Protein AF-G8LWD9-F1 (afdb_monomer)

Organism: Acetivibrio clariflavus (strain DSM 19732 / NBRC 101661 / EBR45) (NCBI:txid720554)

Structure (mmCIF, N/CA/C/O backbone):
data_AF-G8LWD9-F1
#
_entry.id   AF-G8LWD9-F1
#
loop_
_atom_site.group_PDB
_atom_site.id
_atom_site.type_symbol
_atom_site.label_atom_id
_atom_site.label_alt_id
_atom_site.label_comp_id
_atom_site.label_asym_id
_atom_site.label_entity_id
_atom_site.label_seq_id
_atom_site.pdbx_PDB_ins_code
_atom_site.Cartn_x
_atom_site.Cartn_y
_atom_site.Cartn_z
_atom_site.occupancy
_atom_site.B_iso_or_equiv
_atom_site.auth_seq_id
_atom_site.auth_comp_id
_atom_site.auth_asym_id
_atom_site.auth_atom_id
_atom_site.pdbx_PDB_model_num
ATOM 1 N N . MET A 1 1 ? -18.882 -9.624 23.711 1.00 45.12 1 MET A N 1
ATOM 2 C CA . MET A 1 1 ? -17.842 -8.815 23.034 1.00 45.12 1 MET A CA 1
ATOM 3 C C . MET A 1 1 ? -18.475 -8.157 21.808 1.00 45.12 1 MET A C 1
ATOM 5 O O . MET A 1 1 ? -18.695 -8.821 20.803 1.00 45.12 1 MET A O 1
ATOM 9 N N . ASN A 1 2 ? -18.921 -6.900 21.929 1.00 38.34 2 ASN A N 1
ATOM 10 C CA . ASN A 1 2 ? -19.676 -6.211 20.871 1.00 38.34 2 ASN A CA 1
ATOM 11 C C . ASN A 1 2 ? -18.743 -5.808 19.713 1.00 38.34 2 ASN A C 1
ATOM 13 O O . ASN A 1 2 ? -18.163 -4.724 19.692 1.00 38.34 2 ASN A O 1
ATOM 17 N N . ASN A 1 3 ? -18.623 -6.697 18.723 1.00 48.44 3 ASN A N 1
ATOM 18 C CA . ASN A 1 3 ? -17.748 -6.581 17.546 1.00 48.44 3 ASN A CA 1
ATOM 19 C C . ASN A 1 3 ? -18.134 -5.463 16.552 1.00 48.44 3 ASN A C 1
ATOM 21 O O . ASN A 1 3 ? -17.523 -5.317 15.489 1.00 4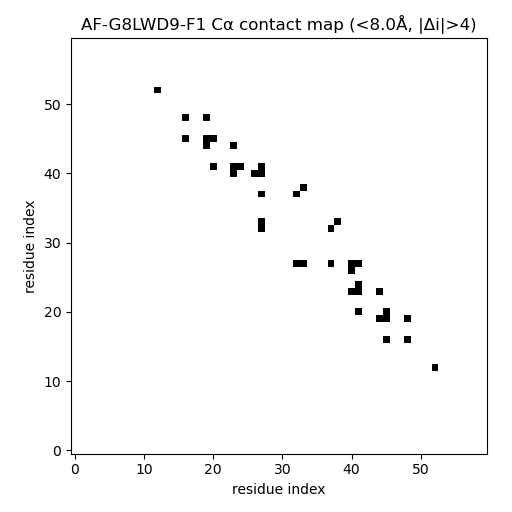8.44 3 ASN A O 1
ATOM 25 N N . THR A 1 4 ? -19.134 -4.643 16.870 1.00 44.09 4 THR A N 1
ATOM 26 C CA . THR A 1 4 ? -19.660 -3.595 15.985 1.00 44.09 4 THR A CA 1
ATOM 27 C C . THR A 1 4 ? -18.666 -2.443 15.795 1.00 44.09 4 THR A C 1
ATOM 29 O O . THR A 1 4 ? -18.564 -1.890 14.697 1.00 44.09 4 THR A O 1
ATOM 32 N N . TYR A 1 5 ? -17.863 -2.126 16.819 1.00 45.53 5 TYR A N 1
ATOM 33 C CA . TYR A 1 5 ? -16.833 -1.079 16.752 1.00 45.53 5 TYR A CA 1
ATOM 34 C C . TYR A 1 5 ? -15.567 -1.507 15.998 1.00 45.53 5 TYR A C 1
ATOM 36 O O . TYR A 1 5 ? -14.875 -0.649 15.450 1.00 45.53 5 TYR A O 1
ATOM 44 N N . SER A 1 6 ? -15.285 -2.812 15.932 1.00 53.06 6 SER A N 1
ATOM 45 C CA . SER A 1 6 ? -14.175 -3.375 15.151 1.00 53.06 6 SER A CA 1
ATOM 46 C C . SER A 1 6 ? -14.523 -3.415 13.654 1.00 53.06 6 SER A C 1
ATOM 48 O O . SER A 1 6 ? -13.774 -2.904 12.822 1.00 53.06 6 SER A O 1
ATOM 50 N N . LYS A 1 7 ? -15.743 -3.855 13.297 1.00 53.41 7 LYS A N 1
ATOM 51 C CA . LYS A 1 7 ? -16.201 -3.901 11.892 1.00 53.41 7 LYS A CA 1
ATOM 52 C C . LYS A 1 7 ? -16.357 -2.521 11.235 1.00 53.41 7 LYS A C 1
ATOM 54 O O . LYS A 1 7 ? -16.021 -2.369 10.062 1.00 53.41 7 LYS A O 1
ATOM 59 N N . LYS A 1 8 ? -16.853 -1.502 11.954 1.00 57.53 8 LYS A N 1
ATOM 60 C CA . LYS A 1 8 ? -16.970 -0.128 11.410 1.00 57.53 8 LYS A CA 1
ATOM 61 C C . LYS A 1 8 ? -15.607 0.561 11.246 1.00 57.53 8 LYS A C 1
ATOM 63 O O . LYS A 1 8 ? -15.432 1.284 10.266 1.00 57.53 8 LYS A O 1
ATOM 68 N N . ARG A 1 9 ? -14.649 0.324 12.158 1.00 62.62 9 ARG A N 1
ATOM 69 C CA . ARG A 1 9 ? -13.258 0.804 12.025 1.00 62.62 9 ARG A CA 1
ATOM 70 C C . ARG A 1 9 ? -12.554 0.153 10.838 1.00 62.62 9 ARG A C 1
ATOM 72 O O . ARG A 1 9 ? -12.001 0.877 10.017 1.00 62.62 9 ARG A O 1
ATOM 79 N N . GLY A 1 10 ? -12.689 -1.167 10.688 1.00 71.31 10 GLY A N 1
ATOM 80 C CA . GLY A 1 10 ? -12.117 -1.909 9.562 1.00 71.31 10 GLY A CA 1
ATOM 81 C C . GLY A 1 10 ? -12.606 -1.414 8.199 1.00 71.31 10 GLY A C 1
ATOM 82 O O . GLY A 1 10 ? -11.803 -1.259 7.291 1.00 71.31 10 GLY A O 1
ATOM 83 N N . LYS A 1 11 ? -13.896 -1.066 8.057 1.00 77.19 11 LYS A N 1
ATOM 84 C CA . LYS A 1 11 ? -14.426 -0.517 6.792 1.00 77.19 11 LYS A CA 1
ATOM 85 C C . LYS A 1 11 ? -13.853 0.857 6.432 1.00 77.19 11 LYS A C 1
ATOM 87 O O . LYS A 1 11 ? -13.542 1.082 5.269 1.00 77.19 11 LYS A O 1
ATOM 92 N N . LYS A 1 12 ? -13.726 1.775 7.400 1.00 79.19 12 LYS A N 1
ATOM 93 C CA . LYS A 1 12 ? -13.146 3.110 7.151 1.00 79.19 12 LYS A CA 1
ATOM 94 C C . LYS A 1 12 ? -11.664 3.017 6.798 1.00 79.19 12 LYS A C 1
ATOM 96 O O . LYS A 1 12 ? -11.238 3.654 5.844 1.00 79.19 12 LYS A O 1
ATOM 101 N N . TYR A 1 13 ? -10.928 2.193 7.539 1.00 83.69 13 TYR A N 1
ATOM 102 C CA . TYR A 1 13 ? -9.534 1.880 7.255 1.00 83.69 13 TYR A CA 1
ATOM 103 C C . TYR A 1 13 ? -9.367 1.291 5.852 1.00 83.69 13 TYR A C 1
ATOM 105 O O . TYR A 1 13 ? -8.599 1.816 5.061 1.00 83.69 13 TYR A O 1
ATOM 113 N N . PHE A 1 14 ? -10.158 0.270 5.510 1.00 82.75 14 PHE A N 1
ATOM 114 C CA . PHE A 1 14 ? -10.105 -0.381 4.203 1.00 82.75 14 PHE A CA 1
ATOM 115 C C . PHE A 1 14 ? -10.385 0.598 3.060 1.00 82.75 14 PHE A C 1
ATOM 117 O O . PHE A 1 14 ? -9.674 0.604 2.063 1.00 82.75 14 PHE A O 1
ATOM 124 N N . LEU A 1 15 ? -11.392 1.462 3.214 1.00 87.44 15 LEU A N 1
ATOM 125 C CA . LEU A 1 15 ? -11.745 2.441 2.187 1.00 87.44 15 LEU A CA 1
ATOM 126 C C . LEU A 1 15 ? -10.633 3.482 1.980 1.00 87.44 15 LEU A C 1
ATOM 128 O O . LEU A 1 15 ? -10.326 3.829 0.844 1.00 87.44 15 LEU A O 1
ATOM 132 N N . LEU A 1 16 ? -9.997 3.935 3.064 1.00 87.81 16 LEU A N 1
ATOM 133 C CA . LEU A 1 16 ? -8.844 4.835 2.994 1.00 87.81 16 LEU A CA 1
ATOM 134 C C . LEU A 1 16 ? -7.605 4.142 2.411 1.00 87.81 16 LEU A C 1
ATOM 136 O O . LEU A 1 16 ? -6.932 4.725 1.570 1.00 87.81 16 LEU A O 1
ATOM 140 N N . LEU A 1 17 ? -7.339 2.892 2.787 1.00 87.25 17 LEU A N 1
ATOM 141 C CA . LEU A 1 17 ? -6.226 2.105 2.257 1.00 87.25 17 LEU A CA 1
ATOM 142 C C . LEU A 1 17 ? -6.362 1.887 0.743 1.00 87.25 17 LEU A C 1
ATOM 144 O O . LEU A 1 17 ? -5.403 2.079 -0.003 1.00 87.25 17 LEU A O 1
ATOM 148 N N . VAL A 1 18 ? -7.569 1.558 0.272 1.00 89.88 18 VAL A N 1
ATOM 149 C CA . VAL A 1 18 ? -7.865 1.447 -1.165 1.00 89.88 18 VAL A CA 1
ATOM 150 C C . VAL A 1 18 ? -7.628 2.780 -1.877 1.00 89.88 18 VAL A C 1
ATOM 152 O O . VAL A 1 18 ? -7.062 2.791 -2.968 1.00 89.88 18 VAL A O 1
ATOM 155 N N . LEU A 1 19 ? -8.000 3.905 -1.258 1.00 90.44 19 LEU A N 1
ATOM 156 C CA . LEU A 1 19 ? -7.748 5.236 -1.814 1.00 90.44 19 LEU A CA 1
ATOM 157 C C . LEU A 1 19 ? -6.242 5.522 -1.950 1.00 90.44 19 LEU A C 1
ATOM 159 O O . LEU A 1 19 ? -5.801 5.997 -2.995 1.00 90.44 19 LEU A O 1
ATOM 163 N N . VAL A 1 20 ? -5.449 5.198 -0.923 1.00 89.88 20 VAL A N 1
ATOM 164 C CA . VAL A 1 20 ? -3.985 5.370 -0.932 1.00 89.88 20 VAL A CA 1
ATOM 165 C C . VAL A 1 20 ? -3.353 4.527 -2.040 1.00 89.88 20 VAL A C 1
ATOM 167 O O . VAL A 1 20 ? -2.583 5.051 -2.843 1.00 89.88 20 VAL A O 1
ATOM 170 N N . LEU A 1 21 ? -3.740 3.252 -2.152 1.00 89.19 21 LEU A N 1
ATOM 171 C CA . LEU A 1 21 ? -3.266 2.365 -3.219 1.00 89.19 21 LEU A CA 1
ATOM 172 C C . LEU A 1 21 ? -3.638 2.880 -4.613 1.00 89.19 21 LEU A C 1
ATOM 174 O O . LEU A 1 21 ? -2.817 2.819 -5.531 1.00 89.19 21 LEU A O 1
ATOM 178 N N . PHE A 1 22 ? -4.853 3.407 -4.777 1.00 91.06 22 PHE A N 1
ATOM 179 C CA . PHE A 1 22 ? -5.316 3.965 -6.045 1.00 91.06 22 PHE A CA 1
ATOM 180 C C . PHE A 1 22 ? -4.494 5.191 -6.467 1.00 91.06 22 PHE A C 1
ATOM 182 O O . PHE A 1 22 ? -4.062 5.277 -7.620 1.00 91.06 22 PHE A O 1
ATOM 189 N N . ILE A 1 23 ? -4.219 6.107 -5.534 1.00 89.62 23 ILE A N 1
ATOM 190 C CA . ILE A 1 23 ? -3.395 7.298 -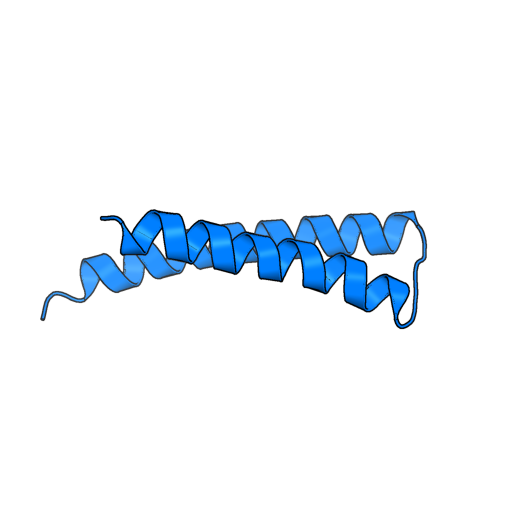5.789 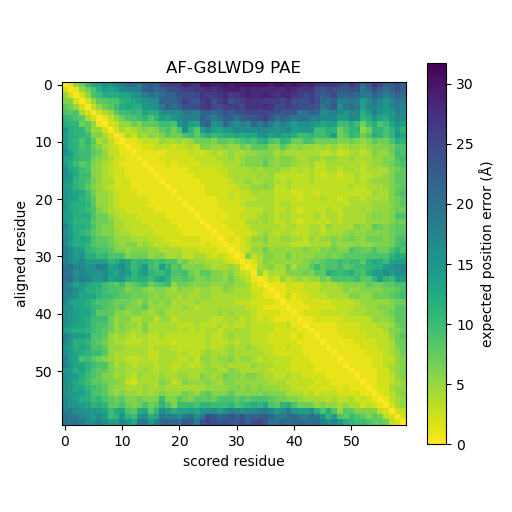1.00 89.62 23 ILE A CA 1
ATOM 191 C C . ILE A 1 23 ? -1.960 6.887 -6.135 1.00 89.62 23 ILE A C 1
ATOM 193 O O . ILE A 1 23 ? -1.439 7.313 -7.166 1.00 89.62 23 ILE A O 1
ATOM 197 N N . SER A 1 24 ? -1.342 6.008 -5.341 1.00 88.31 24 SER A N 1
ATOM 198 C CA . SER A 1 24 ? 0.010 5.502 -5.614 1.00 88.31 24 SER A CA 1
ATOM 199 C C . SER A 1 24 ? 0.115 4.821 -6.979 1.00 88.31 24 SER A C 1
ATOM 201 O O . SER A 1 24 ? 1.071 5.060 -7.714 1.00 88.31 24 SER A O 1
ATOM 203 N N . SER A 1 25 ? -0.885 4.020 -7.355 1.00 86.38 25 SER A N 1
ATOM 204 C CA . SER A 1 25 ? -0.924 3.343 -8.659 1.00 86.38 25 SER A CA 1
ATOM 205 C C . SER A 1 25 ? -1.128 4.324 -9.818 1.00 86.38 25 SER A C 1
ATOM 207 O O . SER A 1 25 ? -0.542 4.152 -10.886 1.00 86.38 25 SER A O 1
ATOM 209 N N . SER A 1 26 ? -1.913 5.384 -9.607 1.00 87.56 26 SER A N 1
ATOM 210 C CA . SER A 1 26 ? -2.119 6.444 -10.602 1.00 87.56 26 SER A CA 1
ATOM 211 C C . SER A 1 26 ? -0.834 7.236 -10.850 1.00 87.56 26 SER A C 1
ATOM 213 O O . SER A 1 26 ? -0.475 7.480 -12.001 1.00 87.56 26 SER A O 1
ATOM 215 N N . ILE A 1 27 ? -0.097 7.573 -9.784 1.00 86.81 27 ILE A N 1
ATOM 216 C CA . ILE A 1 27 ? 1.220 8.222 -9.875 1.00 86.81 27 ILE A CA 1
ATOM 217 C C . ILE A 1 27 ? 2.196 7.307 -10.618 1.00 86.81 27 ILE A C 1
ATOM 219 O O . ILE A 1 27 ? 2.842 7.735 -11.573 1.00 86.81 27 ILE A O 1
ATOM 223 N N . LEU A 1 28 ? 2.259 6.028 -10.235 1.00 86.94 28 LEU A N 1
ATOM 224 C CA . LEU A 1 28 ? 3.106 5.037 -10.896 1.00 86.94 28 LEU A CA 1
ATOM 225 C C . LEU A 1 28 ? 2.860 4.991 -12.414 1.00 86.94 28 LEU A C 1
ATOM 227 O O . LEU A 1 28 ? 3.808 5.026 -13.202 1.00 86.94 28 LEU A O 1
ATOM 231 N N . SER A 1 29 ? 1.584 4.943 -12.809 1.00 86.50 29 SER A N 1
ATOM 232 C CA . SER A 1 29 ? 1.161 4.905 -14.210 1.00 86.50 29 SER A CA 1
ATOM 233 C C . SER A 1 29 ? 1.560 6.174 -14.966 1.00 86.50 29 SER A C 1
ATOM 235 O O . SER A 1 29 ? 2.100 6.080 -16.070 1.00 86.50 29 SER A O 1
ATOM 237 N N . TRP A 1 30 ? 1.375 7.350 -14.355 1.00 88.75 30 TRP A N 1
ATOM 238 C CA . TRP A 1 30 ? 1.691 8.640 -14.974 1.00 88.75 30 TRP A CA 1
ATOM 239 C C . TRP A 1 30 ? 3.181 8.774 -15.297 1.00 88.75 30 TRP A C 1
ATOM 241 O O . TRP A 1 30 ? 3.554 9.190 -16.394 1.00 88.75 30 TRP A O 1
ATOM 251 N N . PHE A 1 31 ? 4.042 8.370 -14.365 1.00 87.25 31 PHE A N 1
ATOM 252 C CA . PHE A 1 31 ? 5.492 8.471 -14.532 1.00 87.25 31 PHE A CA 1
ATOM 253 C C . PHE A 1 31 ? 6.113 7.253 -15.234 1.00 87.25 31 PHE A C 1
ATOM 255 O O . PHE A 1 31 ? 7.324 7.234 -15.446 1.00 87.25 31 PHE A O 1
ATOM 262 N N . LYS A 1 32 ? 5.308 6.241 -15.605 1.00 84.00 32 LYS A N 1
ATOM 263 C CA . LYS A 1 32 ? 5.764 4.956 -16.177 1.00 84.00 32 LYS A CA 1
ATOM 264 C C . LYS A 1 32 ? 6.911 4.327 -15.373 1.00 84.00 32 LYS A C 1
ATOM 266 O O . LYS A 1 32 ? 7.821 3.711 -15.930 1.00 84.00 32 LYS A O 1
ATOM 271 N N . LEU A 1 33 ? 6.880 4.504 -14.054 1.00 79.38 33 LEU A N 1
ATOM 272 C CA . LEU A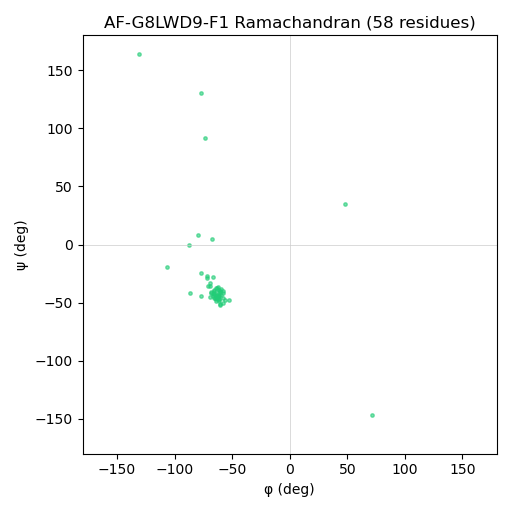 1 33 ? 7.935 4.022 -13.172 1.00 79.38 33 LEU A CA 1
ATOM 273 C C . LEU A 1 33 ? 7.773 2.519 -12.965 1.00 79.38 33 LEU A C 1
ATOM 275 O O . LEU A 1 33 ? 6.690 2.027 -12.659 1.00 79.38 33 LEU A O 1
ATOM 279 N N . SER A 1 34 ? 8.865 1.784 -13.145 1.00 80.00 34 SER A N 1
ATOM 280 C CA . SER A 1 34 ? 8.909 0.329 -13.006 1.00 80.00 34 SER A CA 1
ATOM 281 C C . SER A 1 34 ? 10.090 -0.096 -12.129 1.00 80.00 34 SER A C 1
ATOM 283 O O . SER A 1 34 ? 10.984 0.698 -11.828 1.00 80.00 34 SER A O 1
ATOM 285 N N . GLY A 1 35 ? 10.065 -1.341 -11.650 1.00 80.69 35 GLY A N 1
ATOM 286 C CA . GLY A 1 35 ? 11.092 -1.872 -10.752 1.00 80.69 35 GLY A CA 1
ATOM 287 C C . GLY A 1 35 ? 11.035 -1.278 -9.33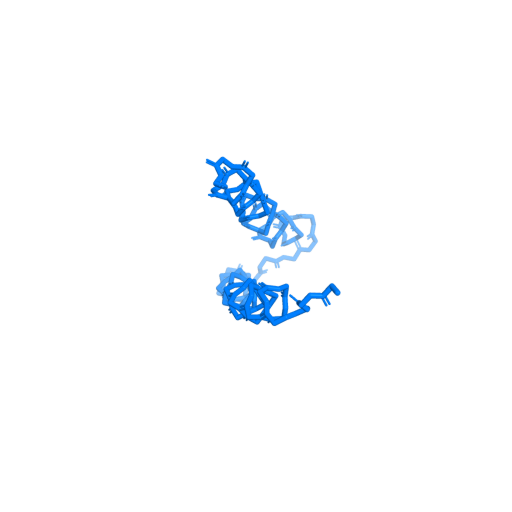7 1.00 80.69 35 GLY A C 1
ATOM 288 O O . GLY A 1 35 ? 9.963 -0.961 -8.822 1.00 80.69 35 GLY A O 1
ATOM 289 N N . ILE A 1 36 ? 12.199 -1.135 -8.696 1.00 84.31 36 ILE A N 1
ATOM 290 C CA . ILE A 1 36 ? 12.335 -0.715 -7.285 1.00 84.31 36 ILE A CA 1
ATOM 291 C C . ILE A 1 36 ? 11.726 0.669 -7.021 1.00 84.31 36 ILE A C 1
ATOM 293 O O . ILE A 1 36 ? 11.080 0.871 -5.995 1.00 84.31 36 ILE A O 1
ATOM 297 N N . LEU A 1 37 ? 11.870 1.609 -7.959 1.00 82.00 37 LEU A N 1
ATOM 298 C CA . LEU A 1 37 ? 11.272 2.945 -7.851 1.00 82.00 37 LEU A CA 1
ATOM 299 C C . LEU A 1 37 ? 9.745 2.876 -7.786 1.00 82.00 37 LEU A C 1
ATOM 301 O O . LEU A 1 37 ? 9.118 3.593 -7.009 1.00 82.00 37 LEU A O 1
ATOM 305 N N . GLY A 1 38 ? 9.155 1.970 -8.564 1.00 82.44 38 GLY A N 1
ATOM 306 C CA . GLY A 1 38 ? 7.721 1.753 -8.546 1.00 82.44 38 GLY A CA 1
ATOM 307 C C . GLY A 1 38 ? 7.220 1.125 -7.250 1.00 82.44 38 GLY A C 1
ATOM 308 O O . GLY A 1 38 ? 6.223 1.569 -6.683 1.00 82.44 38 GLY A O 1
ATOM 309 N N . PHE A 1 39 ? 7.965 0.144 -6.737 1.00 83.31 39 PHE A N 1
ATOM 310 C CA . PHE A 1 39 ? 7.692 -0.454 -5.434 1.00 83.31 39 PHE A CA 1
ATOM 311 C C . PHE A 1 39 ? 7.715 0.597 -4.315 1.00 83.31 39 PHE A C 1
ATOM 313 O O . PHE A 1 39 ? 6.783 0.653 -3.517 1.00 83.31 39 PHE A O 1
ATOM 320 N N . LEU A 1 40 ? 8.717 1.482 -4.293 1.00 87.06 40 LEU A N 1
ATOM 321 C CA . LEU A 1 40 ? 8.842 2.529 -3.272 1.00 87.06 40 LEU A CA 1
ATOM 322 C C . LEU A 1 40 ? 7.680 3.536 -3.300 1.00 87.06 40 LEU A C 1
ATOM 324 O O . LEU A 1 40 ? 7.200 3.936 -2.242 1.00 87.06 40 LEU A O 1
ATOM 328 N N . ILE A 1 41 ? 7.183 3.901 -4.485 1.00 86.06 41 ILE A N 1
ATOM 329 C CA . ILE A 1 41 ? 6.056 4.843 -4.647 1.00 86.06 41 ILE A CA 1
ATOM 330 C C . ILE A 1 41 ? 4.737 4.284 -4.109 1.00 86.06 41 ILE A C 1
ATOM 332 O O . ILE A 1 41 ? 3.872 5.044 -3.673 1.00 86.06 41 ILE A O 1
ATOM 336 N N . ILE A 1 42 ? 4.570 2.963 -4.114 1.00 86.88 42 ILE A N 1
ATOM 337 C CA . ILE A 1 42 ? 3.404 2.314 -3.506 1.00 86.88 42 ILE A CA 1
ATOM 338 C C . ILE A 1 42 ? 3.655 2.058 -2.020 1.00 86.88 42 ILE A C 1
ATOM 340 O O . ILE A 1 42 ? 2.779 2.295 -1.191 1.00 86.88 42 ILE A O 1
ATOM 344 N N . PHE A 1 43 ? 4.858 1.613 -1.669 1.00 86.88 43 PHE A N 1
ATOM 345 C CA . PHE A 1 43 ? 5.192 1.198 -0.314 1.00 86.88 43 PHE A CA 1
ATOM 346 C C . PHE A 1 43 ? 5.228 2.367 0.677 1.00 86.88 43 PHE A C 1
ATOM 348 O O . PHE A 1 43 ? 4.645 2.258 1.753 1.00 86.88 43 PHE A O 1
ATOM 355 N N . ILE A 1 44 ? 5.859 3.494 0.322 1.00 88.56 44 ILE A N 1
ATOM 356 C CA . ILE A 1 44 ? 6.010 4.644 1.230 1.00 88.56 44 ILE A CA 1
ATOM 357 C C . ILE A 1 44 ? 4.639 5.196 1.663 1.00 88.56 44 ILE A C 1
ATOM 359 O O . ILE A 1 44 ? 4.405 5.280 2.868 1.00 88.56 44 ILE A O 1
ATOM 363 N N . PRO A 1 45 ? 3.695 5.511 0.752 1.00 88.12 45 PRO A N 1
ATOM 364 C CA . PRO A 1 45 ? 2.397 6.061 1.146 1.00 88.12 45 PRO A CA 1
ATOM 365 C C . PRO A 1 45 ? 1.558 5.089 1.974 1.00 88.12 45 PRO A C 1
ATOM 367 O O . PRO A 1 45 ? 0.906 5.512 2.927 1.00 88.12 45 PRO A O 1
ATOM 370 N N . VAL A 1 46 ? 1.602 3.791 1.653 1.00 87.81 46 VAL A N 1
ATOM 371 C CA . VAL A 1 46 ? 0.902 2.755 2.425 1.00 87.81 46 VAL A CA 1
ATOM 372 C C . VAL A 1 46 ? 1.495 2.643 3.829 1.00 87.81 46 VAL A C 1
ATOM 374 O O . VAL A 1 46 ? 0.755 2.669 4.806 1.00 87.81 46 VAL A O 1
ATOM 377 N N . PHE A 1 47 ? 2.821 2.604 3.955 1.00 87.25 47 PHE A N 1
ATOM 378 C CA . PHE A 1 47 ? 3.490 2.508 5.253 1.00 87.25 47 PHE A CA 1
ATOM 379 C C . PHE A 1 47 ? 3.265 3.756 6.121 1.00 87.25 47 PHE A C 1
ATOM 381 O O . PHE A 1 47 ? 2.981 3.656 7.314 1.00 87.25 47 PHE A O 1
ATOM 388 N N . THR A 1 48 ? 3.325 4.950 5.526 1.00 88.62 48 THR A N 1
ATOM 389 C CA . THR A 1 48 ? 2.978 6.197 6.219 1.00 88.62 48 THR A CA 1
ATOM 390 C C . THR A 1 48 ? 1.514 6.202 6.663 1.00 88.62 48 THR A C 1
ATOM 392 O O . THR A 1 48 ? 1.222 6.613 7.787 1.00 88.62 48 THR A O 1
ATOM 395 N N . PHE A 1 49 ? 0.596 5.711 5.825 1.00 88.06 49 PHE A N 1
ATOM 396 C CA . PHE A 1 49 ? -0.815 5.582 6.182 1.00 88.06 49 PHE A CA 1
ATOM 397 C C . PHE A 1 49 ? -1.026 4.632 7.370 1.00 88.06 49 PHE A C 1
ATOM 399 O O . PHE A 1 49 ? -1.735 5.006 8.304 1.00 88.06 49 PHE A O 1
ATOM 406 N N . GLU A 1 50 ? -0.364 3.470 7.390 1.00 84.88 50 GLU A N 1
ATOM 407 C CA . GLU A 1 50 ? -0.398 2.530 8.522 1.00 84.88 50 GLU A CA 1
ATOM 408 C C . GLU A 1 50 ? 0.043 3.186 9.831 1.00 84.88 50 GLU A C 1
ATOM 410 O O . GLU A 1 50 ? -0.641 3.072 10.851 1.00 84.88 50 GLU A O 1
ATOM 415 N N . ILE A 1 51 ? 1.168 3.909 9.808 1.00 86.00 51 ILE A N 1
ATOM 416 C CA . ILE A 1 51 ? 1.712 4.590 10.991 1.00 86.00 51 ILE A CA 1
ATOM 417 C C . ILE A 1 51 ? 0.747 5.662 11.493 1.00 86.00 51 ILE A C 1
ATOM 419 O O . ILE A 1 51 ? 0.497 5.753 12.697 1.00 86.00 51 ILE A O 1
ATOM 423 N N . ILE A 1 52 ? 0.206 6.490 10.595 1.00 85.88 52 ILE A N 1
ATOM 424 C CA . ILE A 1 52 ? -0.742 7.546 10.967 1.00 85.88 52 ILE A CA 1
ATOM 425 C C . ILE A 1 52 ? -2.013 6.924 11.535 1.00 85.88 52 ILE A C 1
ATOM 427 O O . ILE A 1 52 ? -2.486 7.356 12.584 1.00 85.88 52 ILE A O 1
ATOM 431 N N . TRP A 1 53 ? -2.557 5.905 10.870 1.00 83.25 53 TRP A N 1
ATOM 432 C CA . TRP A 1 53 ? -3.773 5.232 11.307 1.00 83.25 53 TRP A CA 1
ATOM 433 C C . TRP A 1 53 ? -3.589 4.587 12.682 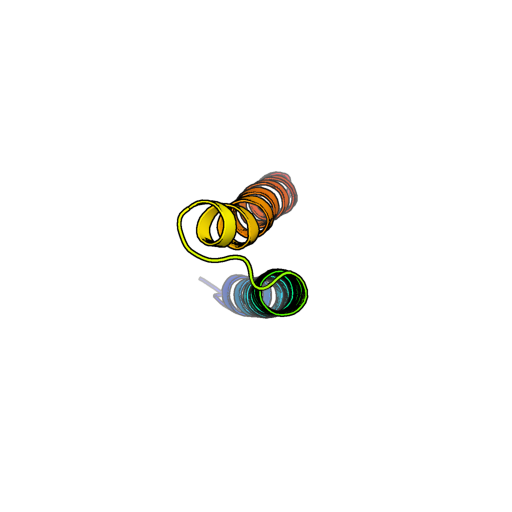1.00 83.25 53 TRP A C 1
ATOM 435 O O . TRP A 1 53 ? -4.405 4.805 13.577 1.00 83.25 53 TRP A O 1
ATOM 445 N N . THR A 1 54 ? -2.490 3.861 12.878 1.00 82.25 54 THR A N 1
ATOM 446 C CA . THR A 1 54 ? -2.167 3.219 14.157 1.00 82.25 54 THR A CA 1
ATOM 447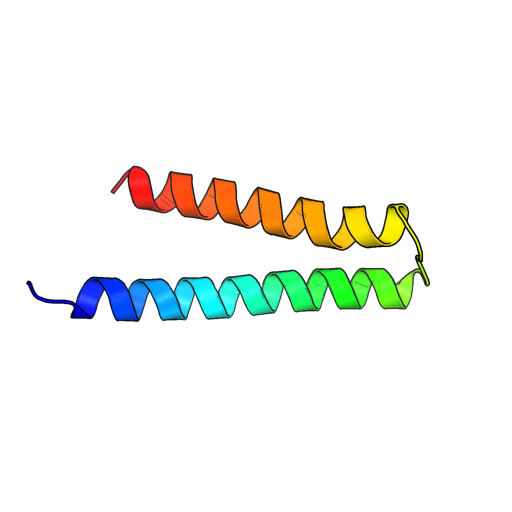 C C . THR A 1 54 ? -2.033 4.263 15.261 1.00 82.25 54 THR A C 1
ATOM 449 O O . THR A 1 54 ? -2.766 4.198 16.243 1.00 82.25 54 THR A O 1
ATOM 452 N N . ASN A 1 55 ? -1.234 5.316 15.054 1.00 81.88 55 ASN A N 1
ATOM 453 C CA . ASN A 1 55 ? -1.071 6.391 16.038 1.00 81.88 55 ASN A CA 1
ATOM 454 C C . ASN A 1 55 ? -2.370 7.154 16.339 1.00 81.88 55 ASN A C 1
ATOM 456 O O . ASN A 1 55 ? -2.594 7.569 17.473 1.00 81.88 55 ASN A O 1
ATOM 460 N N . TYR A 1 56 ? -3.231 7.372 15.345 1.00 78.56 56 TYR A N 1
ATOM 461 C CA . TYR A 1 56 ? -4.478 8.118 15.530 1.00 78.56 56 TYR A CA 1
ATOM 462 C C . TYR A 1 56 ? -5.522 7.327 16.333 1.00 78.56 56 TYR A C 1
ATOM 464 O O . TYR A 1 56 ? -6.357 7.922 17.016 1.00 78.56 56 TYR A O 1
ATOM 4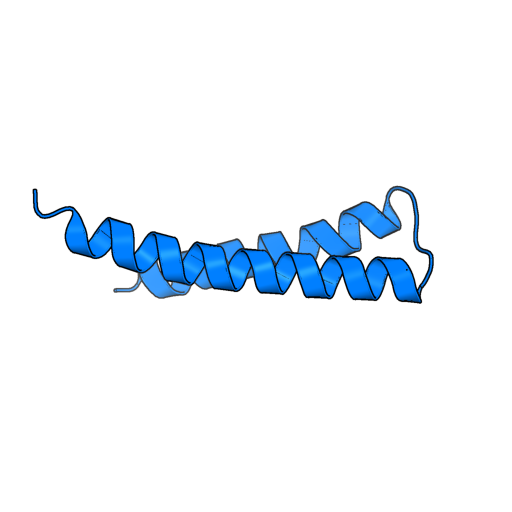72 N N . PHE A 1 57 ? -5.484 5.992 16.256 1.00 69.06 57 PHE A N 1
ATOM 473 C CA . PHE A 1 57 ? -6.457 5.113 16.909 1.00 69.06 57 PHE A CA 1
ATOM 474 C C . PHE A 1 57 ? -5.930 4.367 18.142 1.00 69.06 57 PHE A C 1
ATOM 476 O O . PHE A 1 57 ? -6.764 3.954 18.939 1.00 69.06 57 PHE A O 1
ATOM 483 N N . GLU A 1 58 ? -4.614 4.221 18.343 1.00 60.22 58 GLU A N 1
ATOM 484 C CA . GLU A 1 58 ? -4.033 3.767 19.624 1.00 60.22 58 GLU A CA 1
ATOM 485 C C . GLU A 1 58 ? -4.126 4.842 20.708 1.00 60.22 58 GLU A C 1
ATOM 487 O O . GLU A 1 58 ? -4.213 4.531 21.891 1.00 60.22 58 GLU A O 1
ATOM 492 N N . LYS A 1 59 ? -4.150 6.122 20.322 1.00 51.53 59 LYS A N 1
ATOM 493 C CA . LYS A 1 59 ? -4.245 7.243 21.267 1.00 51.53 59 LYS A CA 1
ATOM 494 C C . LYS A 1 59 ? -5.670 7.510 21.779 1.00 51.53 59 LYS A C 1
ATOM 496 O O . LYS A 1 59 ? -5.888 8.547 22.405 1.00 51.53 59 LYS A O 1
ATOM 501 N N . LYS A 1 60 ? -6.639 6.635 21.481 1.00 45.47 60 LYS A N 1
ATOM 502 C CA . LYS A 1 60 ? -8.068 6.816 21.776 1.00 45.47 60 LYS A CA 1
ATOM 503 C C . LYS A 1 60 ? -8.680 5.593 22.446 1.00 45.47 60 LYS A C 1
ATOM 505 O O . LYS A 1 60 ? -9.453 5.809 23.402 1.00 45.47 60 LYS A O 1
#

Sequence (60 aa):
MNNTYSKKRGKKYFLLLVLVLFISSSILSWFKLSGILGFLIIFIPVFTFEIIWTNYFEKK

Radius of gyration: 14.42 Å; Cα contacts (8 Å, |Δi|>4): 20; chains: 1; bounding box: 32×18×39 Å

Mean predicted aligned error: 7.63 Å

pLDDT: mean 78.06, std 14.73, range [38.34, 91.06]

Solvent-accessible surface area (backbone atoms only — not comparab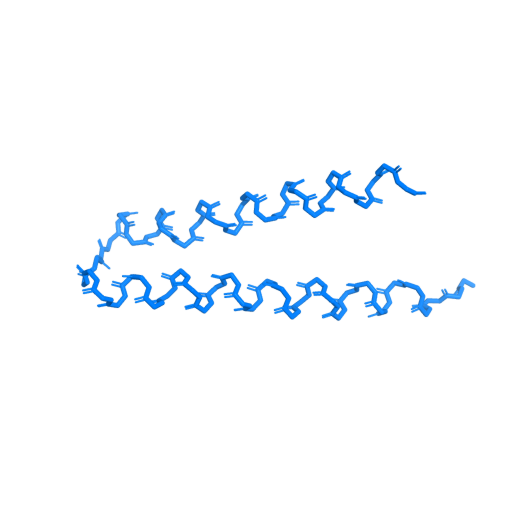le to full-atom values): 3425 Å² total; per-residue (Å²): 131,84,61,65,67,58,56,56,49,50,51,54,50,50,55,51,51,52,50,52,50,50,52,29,50,51,52,33,61,75,70,67,48,63,69,71,66,29,51,47,52,45,47,52,59,51,52,53,48,49,52,52,52,49,57,64,57,73,77,107

Foldseek 3Di:
DPCPVVVVLVVVLVVVLVVLQVVLVVVCVVVVDDDPVSVCSSVVSNVVSVVCSCVVPVVD

Secondary structure (DSSP, 8-state):
--THHHHHHHHHHHHHHHHHHHHHHHHHHHHT--THHHHHHHHHHHHHHHHHHHHHHHT-